Protein AF-A0A7C5Y5N0-F1 (afdb_monomer_lite)

Structure (mmCIF, N/CA/C/O backbone):
data_AF-A0A7C5Y5N0-F1
#
_entry.id   AF-A0A7C5Y5N0-F1
#
loop_
_atom_site.group_PDB
_atom_site.id
_atom_site.type_symbol
_atom_site.label_atom_id
_atom_site.label_alt_id
_atom_site.label_comp_id
_atom_site.label_asym_id
_atom_site.label_entity_id
_atom_site.label_seq_id
_atom_site.pdbx_PDB_ins_code
_atom_site.Cartn_x
_atom_site.Cartn_y
_atom_site.Cartn_z
_atom_site.occupancy
_atom_site.B_iso_or_equiv
_atom_site.auth_seq_id
_atom_site.auth_comp_id
_atom_site.auth_asym_id
_atom_site.auth_atom_id
_atom_site.pdbx_PDB_model_num
ATOM 1 N N . MET A 1 1 ? 7.260 -0.376 -23.581 1.00 55.31 1 MET A N 1
ATOM 2 C CA . MET A 1 1 ? 8.357 -1.065 -22.866 1.00 55.31 1 MET A CA 1
ATOM 3 C C . MET A 1 1 ? 9.125 -2.067 -23.745 1.00 55.31 1 MET A C 1
ATOM 5 O O . MET A 1 1 ? 10.005 -2.730 -23.228 1.00 55.31 1 MET A O 1
ATOM 9 N N . PHE A 1 2 ? 8.894 -2.122 -25.069 1.00 77.25 2 PHE A N 1
ATOM 10 C CA . PHE A 1 2 ? 9.524 -3.115 -25.964 1.00 77.25 2 PHE A CA 1
ATOM 11 C C . PHE A 1 2 ? 10.530 -2.536 -26.971 1.00 77.25 2 PHE A C 1
ATOM 13 O O . PHE A 1 2 ? 11.171 -3.278 -27.696 1.00 77.25 2 PHE A O 1
ATOM 20 N N . LYS A 1 3 ? 10.712 -1.211 -27.016 1.00 85.88 3 LYS A N 1
ATOM 21 C CA . L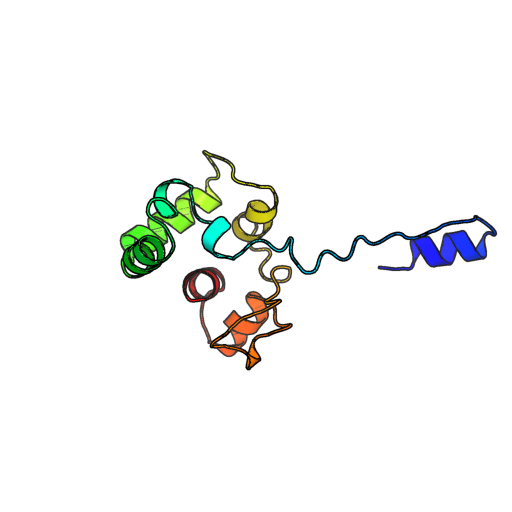YS A 1 3 ? 11.440 -0.553 -28.113 1.00 85.88 3 LYS A CA 1
ATOM 22 C C . LYS A 1 3 ? 12.902 -1.010 -28.243 1.00 85.88 3 LYS A C 1
ATOM 24 O O . LYS A 1 3 ? 13.338 -1.318 -29.340 1.00 85.88 3 LYS A O 1
ATOM 29 N N . ILE A 1 4 ? 13.622 -1.124 -27.125 1.00 88.38 4 ILE A N 1
ATOM 30 C CA . ILE A 1 4 ? 15.024 -1.580 -27.118 1.00 88.38 4 ILE A CA 1
ATOM 31 C C . ILE A 1 4 ? 15.137 -3.050 -27.550 1.00 88.38 4 ILE A C 1
ATOM 33 O O . ILE A 1 4 ? 16.060 -3.407 -28.277 1.00 88.38 4 ILE A O 1
ATOM 37 N N . TYR A 1 5 ? 14.188 -3.890 -27.129 1.00 90.25 5 TYR A N 1
ATOM 38 C CA . TYR A 1 5 ? 14.132 -5.301 -27.510 1.00 90.25 5 TYR A CA 1
ATOM 39 C C . TYR A 1 5 ? 13.910 -5.464 -29.021 1.00 90.25 5 TYR A C 1
ATOM 41 O O . TYR A 1 5 ? 14.691 -6.139 -29.691 1.00 90.25 5 TYR A O 1
ATOM 49 N N . GLU A 1 6 ? 12.895 -4.783 -29.561 1.00 91.00 6 GLU A N 1
ATOM 50 C CA . GLU A 1 6 ? 12.563 -4.810 -30.991 1.00 91.00 6 GLU A CA 1
ATOM 51 C C . GLU A 1 6 ? 13.727 -4.290 -31.846 1.00 91.00 6 GLU A C 1
ATOM 53 O O . GLU A 1 6 ? 14.124 -4.916 -32.827 1.00 91.00 6 GLU A O 1
ATOM 58 N N . GLU A 1 7 ? 14.344 -3.175 -31.443 1.00 95.12 7 GLU A N 1
ATOM 59 C CA . GLU A 1 7 ? 15.491 -2.600 -32.152 1.00 95.12 7 GLU A CA 1
ATOM 60 C C . GLU A 1 7 ? 16.711 -3.532 -32.169 1.00 95.12 7 GLU A C 1
ATOM 62 O O . GLU A 1 7 ? 17.439 -3.567 -33.162 1.00 95.12 7 GLU A O 1
ATOM 67 N N . ALA A 1 8 ? 16.955 -4.289 -31.097 1.00 93.19 8 ALA A N 1
ATOM 68 C CA . ALA A 1 8 ? 18.056 -5.248 -31.043 1.00 93.19 8 ALA A CA 1
ATOM 69 C C . ALA A 1 8 ? 17.803 -6.457 -31.957 1.00 93.19 8 ALA A C 1
ATOM 71 O O . ALA A 1 8 ? 18.691 -6.842 -32.721 1.00 93.19 8 ALA A O 1
ATOM 72 N N . ARG A 1 9 ? 16.573 -6.991 -31.959 1.00 92.12 9 ARG A N 1
ATOM 73 C CA . ARG A 1 9 ? 16.159 -8.065 -32.875 1.00 92.12 9 ARG A CA 1
ATOM 74 C C . ARG A 1 9 ? 16.273 -7.634 -34.340 1.00 92.12 9 ARG A C 1
ATOM 76 O O . ARG A 1 9 ? 16.805 -8.390 -35.149 1.00 92.12 9 ARG A O 1
ATOM 83 N N . LEU A 1 10 ? 15.872 -6.403 -34.675 1.00 95.56 10 LEU A N 1
ATOM 84 C CA . LEU A 1 10 ? 16.022 -5.836 -36.025 1.00 95.56 10 LEU A CA 1
ATOM 85 C C . LEU A 1 10 ? 17.486 -5.704 -36.471 1.00 95.56 10 LEU A C 1
ATOM 87 O O . LEU A 1 10 ? 17.775 -5.786 -37.662 1.00 95.56 10 LEU A O 1
ATOM 91 N N . LYS A 1 11 ? 18.419 -5.530 -35.531 1.00 96.44 11 LYS A N 1
ATOM 92 C CA . LYS A 1 11 ? 19.866 -5.497 -35.801 1.00 96.44 11 LYS A CA 1
ATOM 93 C C . LYS A 1 11 ? 20.492 -6.893 -35.923 1.00 96.44 11 LYS A C 1
ATOM 95 O O . LYS A 1 11 ? 21.711 -6.995 -36.012 1.00 96.44 11 LYS A O 1
ATOM 100 N N . GLY A 1 12 ? 19.687 -7.958 -35.908 1.00 95.75 12 GLY A N 1
ATOM 101 C CA . GLY A 1 12 ? 20.165 -9.340 -35.955 1.00 95.75 12 GLY A CA 1
ATOM 102 C C . GLY A 1 12 ? 20.801 -9.817 -34.648 1.00 95.75 12 GLY A C 1
ATOM 103 O O . GLY A 1 12 ? 21.471 -10.845 -34.642 1.00 95.75 12 GLY A O 1
ATOM 104 N N . ILE A 1 13 ? 20.608 -9.086 -33.545 1.00 96.12 13 ILE A N 1
ATOM 105 C CA . ILE A 1 13 ? 21.109 -9.479 -32.228 1.00 96.12 13 ILE A CA 1
ATOM 106 C C . ILE A 1 13 ? 20.098 -10.437 -31.600 1.00 96.12 13 ILE A C 1
ATOM 108 O O . ILE A 1 13 ? 18.907 -10.129 -31.487 1.00 96.12 13 ILE A O 1
ATOM 112 N N . GLU A 1 14 ? 20.573 -11.603 -31.171 1.00 91.31 14 GLU A N 1
ATOM 113 C CA . GLU A 1 14 ? 19.752 -12.552 -30.433 1.00 91.31 14 GLU A CA 1
ATOM 114 C C . GLU A 1 14 ? 19.496 -12.028 -29.015 1.00 91.31 14 GLU A C 1
ATOM 116 O O . GLU A 1 14 ? 20.396 -11.954 -28.182 1.00 91.31 14 GLU A O 1
ATOM 121 N N . VAL A 1 15 ? 18.249 -11.630 -28.755 1.00 90.62 15 VAL A N 1
ATOM 122 C CA . VAL A 1 15 ? 17.801 -11.148 -27.444 1.00 90.62 15 VAL A CA 1
ATOM 123 C C . VAL A 1 15 ? 16.590 -11.953 -27.004 1.00 90.62 15 VAL A C 1
ATOM 125 O O . VAL A 1 15 ? 15.547 -11.935 -27.662 1.00 90.62 15 VAL A O 1
ATOM 128 N N . THR A 1 16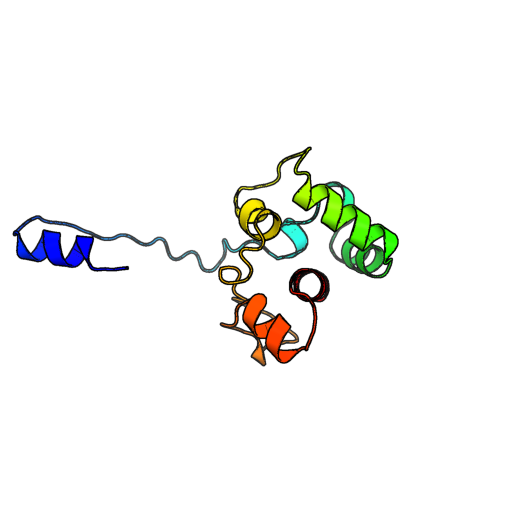 ? 16.701 -12.658 -25.887 1.00 86.88 16 THR A N 1
ATOM 129 C CA . THR A 1 16 ? 15.572 -13.316 -25.224 1.00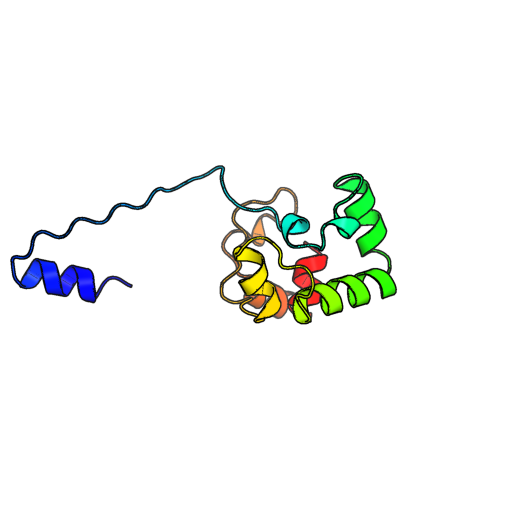 86.88 16 THR A CA 1
ATOM 130 C C . THR A 1 16 ? 15.019 -12.413 -24.122 1.00 86.88 16 THR A C 1
ATOM 132 O O . THR A 1 16 ? 15.703 -11.518 -23.626 1.00 86.88 16 THR A O 1
ATOM 135 N N . LEU A 1 17 ? 13.747 -12.602 -23.785 1.00 81.81 17 LEU A N 1
ATOM 136 C CA . LEU A 1 17 ? 13.119 -11.959 -22.641 1.00 81.81 17 LEU A CA 1
ATOM 137 C C . LEU A 1 17 ? 12.538 -13.076 -21.794 1.00 81.81 17 LEU A C 1
ATOM 139 O O . LEU A 1 17 ? 11.768 -13.888 -22.304 1.00 81.81 17 LEU A O 1
ATOM 143 N N . ASP A 1 18 ? 12.948 -13.116 -20.536 1.00 78.00 18 ASP A N 1
ATOM 144 C CA . ASP A 1 18 ? 12.382 -14.012 -19.545 1.00 78.00 18 ASP A CA 1
ATOM 145 C C . ASP A 1 18 ? 11.629 -13.166 -18.523 1.00 78.00 18 ASP A C 1
ATOM 147 O O . ASP A 1 18 ? 12.112 -12.116 -18.086 1.00 78.00 18 ASP A O 1
ATOM 151 N N . ASN A 1 19 ? 10.410 -13.580 -18.213 1.00 68.69 19 ASN A N 1
ATOM 152 C CA . ASN A 1 19 ? 9.600 -12.954 -17.188 1.00 68.69 19 ASN A CA 1
ATOM 153 C C . ASN A 1 19 ? 9.089 -14.063 -16.284 1.00 68.69 19 ASN A C 1
ATOM 155 O O . ASN A 1 19 ? 8.139 -14.761 -16.641 1.00 68.69 19 ASN A O 1
ATOM 159 N N . ASP A 1 20 ? 9.693 -14.179 -15.106 1.00 64.81 20 ASP A N 1
ATOM 160 C CA . ASP A 1 20 ? 9.180 -15.022 -14.037 1.00 64.81 20 ASP A CA 1
ATOM 161 C C . ASP A 1 20 ? 7.837 -14.455 -13.556 1.00 64.81 20 ASP A C 1
ATOM 163 O O . ASP A 1 20 ? 7.743 -13.591 -12.678 1.00 64.81 20 ASP A O 1
ATOM 167 N N . THR A 1 21 ? 6.748 -14.921 -14.166 1.00 59.03 21 THR A N 1
ATOM 168 C CA . THR A 1 21 ? 5.401 -14.598 -13.707 1.00 59.03 21 THR A CA 1
ATOM 169 C C . THR A 1 21 ? 5.101 -15.403 -12.451 1.00 59.03 21 THR A C 1
ATOM 171 O O . THR A 1 21 ? 4.599 -16.524 -12.519 1.00 59.03 21 THR A O 1
ATOM 174 N N . HIS A 1 22 ? 5.385 -14.831 -11.283 1.00 63.94 22 HIS A N 1
ATOM 175 C CA . HIS A 1 22 ? 4.954 -15.406 -10.015 1.00 63.94 22 HIS A CA 1
ATOM 176 C C . HIS A 1 22 ? 3.505 -15.009 -9.714 1.00 63.94 22 HIS A C 1
ATOM 178 O O . HIS A 1 22 ? 3.206 -13.849 -9.429 1.00 63.94 22 HIS A O 1
ATOM 184 N N . THR A 1 23 ? 2.590 -15.977 -9.724 1.00 65.06 23 THR A N 1
ATOM 185 C CA . THR A 1 23 ? 1.197 -15.755 -9.297 1.00 65.06 23 THR A CA 1
ATOM 186 C C . THR A 1 23 ? 1.074 -15.582 -7.782 1.00 65.06 23 THR A C 1
ATOM 188 O O . THR A 1 23 ? 0.168 -14.893 -7.309 1.00 65.06 23 THR A O 1
ATOM 191 N N . ASP A 1 24 ? 2.025 -16.144 -7.029 1.00 65.88 24 ASP A N 1
ATOM 192 C CA . ASP A 1 24 ? 1.900 -16.347 -5.581 1.00 65.88 24 ASP A CA 1
ATOM 193 C C . ASP A 1 24 ? 2.846 -15.457 -4.757 1.00 65.88 24 ASP A C 1
ATOM 195 O O . ASP A 1 24 ? 2.755 -15.425 -3.532 1.00 65.88 24 ASP A O 1
ATOM 199 N N . PHE A 1 25 ? 3.740 -14.704 -5.410 1.00 68.38 25 PHE A N 1
ATOM 200 C CA . PHE A 1 25 ? 4.786 -13.917 -4.739 1.00 68.38 25 PHE A CA 1
ATOM 201 C C . PHE A 1 25 ? 4.457 -12.420 -4.616 1.00 68.38 25 PHE A C 1
ATOM 203 O O . PHE A 1 25 ? 5.333 -11.575 -4.436 1.00 68.38 25 PHE A O 1
ATOM 210 N N . ASN A 1 26 ? 3.176 -12.067 -4.719 1.00 78.31 26 ASN A N 1
ATOM 211 C CA . ASN A 1 26 ? 2.739 -10.684 -4.580 1.00 78.31 26 ASN A CA 1
ATOM 212 C C . ASN A 1 26 ? 2.693 -10.275 -3.104 1.00 78.31 26 ASN A C 1
ATOM 214 O O . ASN A 1 26 ? 2.080 -10.953 -2.278 1.00 78.31 26 ASN A O 1
ATOM 218 N N . ALA A 1 27 ? 3.280 -9.121 -2.780 1.00 87.69 27 ALA A N 1
ATOM 219 C CA . ALA A 1 27 ? 3.141 -8.539 -1.453 1.00 87.69 27 ALA A CA 1
ATOM 220 C C . ALA A 1 27 ? 1.679 -8.137 -1.198 1.00 87.69 27 ALA A C 1
ATOM 222 O O . ALA A 1 27 ? 1.027 -7.486 -2.017 1.00 87.69 27 ALA A O 1
ATOM 223 N N . HIS A 1 28 ? 1.160 -8.484 -0.028 1.00 91.69 28 HIS A N 1
ATOM 224 C CA . 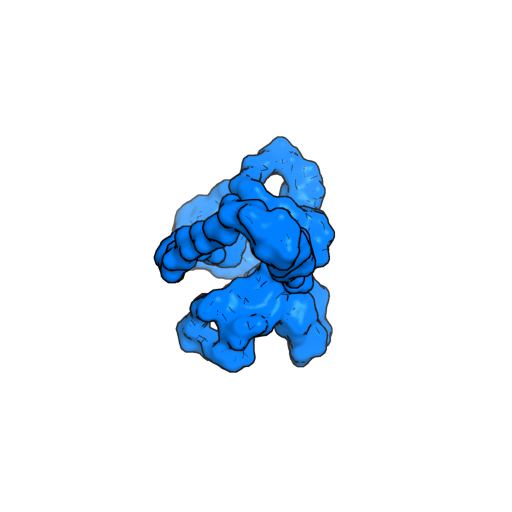HIS A 1 28 ? -0.095 -7.936 0.459 1.00 91.69 28 HIS A CA 1
ATOM 225 C C . HIS A 1 28 ? 0.102 -6.493 0.942 1.00 91.69 28 HIS A C 1
ATOM 227 O O . HIS A 1 28 ? 1.110 -6.183 1.573 1.00 91.69 28 HIS A O 1
ATOM 233 N N . LEU A 1 29 ? -0.905 -5.630 0.756 1.00 93.81 29 LEU A N 1
ATOM 234 C CA . LEU A 1 29 ? -0.832 -4.205 1.128 1.00 93.81 29 LEU A CA 1
ATOM 235 C C . LEU A 1 29 ? -0.410 -3.982 2.592 1.00 93.81 29 LEU A C 1
ATOM 237 O O . LEU A 1 29 ? 0.421 -3.125 2.881 1.00 93.81 29 LEU A O 1
ATOM 241 N N . HIS A 1 30 ? -0.899 -4.811 3.520 1.00 94.06 30 HIS A N 1
ATOM 242 C CA . HIS A 1 30 ? -0.547 -4.706 4.941 1.00 94.06 30 HIS A CA 1
ATOM 243 C C . HIS A 1 30 ? 0.942 -4.955 5.245 1.00 94.06 30 HIS A C 1
ATOM 245 O O . HIS A 1 30 ? 1.418 -4.539 6.298 1.00 94.06 30 HIS A O 1
ATOM 251 N N . GLN A 1 31 ? 1.689 -5.604 4.345 1.00 93.69 31 GLN A N 1
ATOM 252 C CA . GLN A 1 31 ? 3.130 -5.835 4.504 1.00 93.69 31 GLN A CA 1
ATOM 253 C C . GLN A 1 31 ? 3.969 -4.579 4.216 1.00 93.69 31 GLN A C 1
ATOM 255 O O . GLN A 1 31 ? 5.187 -4.614 4.382 1.00 93.69 31 GLN A O 1
ATOM 260 N N . VAL A 1 32 ? 3.338 -3.484 3.774 1.00 94.12 32 VAL A N 1
ATOM 261 C CA . VAL A 1 32 ? 3.967 -2.161 3.627 1.00 94.12 32 VAL A CA 1
ATOM 262 C C . VAL A 1 32 ? 3.998 -1.391 4.948 1.00 94.12 32 VAL A C 1
ATOM 264 O O . VAL A 1 32 ? 4.806 -0.483 5.120 1.00 94.12 32 VAL A O 1
ATOM 267 N N . LEU A 1 33 ? 3.124 -1.744 5.893 1.00 95.69 33 LEU A N 1
ATOM 268 C CA . LEU A 1 33 ? 3.031 -1.050 7.173 1.00 95.69 33 LEU A CA 1
ATOM 269 C C . LEU A 1 33 ? 4.327 -1.234 7.986 1.00 95.69 33 LEU A C 1
ATOM 271 O O . LEU A 1 33 ? 4.978 -2.272 7.854 1.00 95.69 33 LEU A O 1
ATOM 275 N N . PRO A 1 34 ? 4.689 -0.300 8.882 1.00 95.50 34 PRO A N 1
ATOM 276 C CA . PRO A 1 34 ? 5.798 -0.500 9.811 1.00 95.50 34 PRO A CA 1
ATOM 277 C C . PRO A 1 34 ? 5.678 -1.824 10.579 1.00 95.50 34 PRO A C 1
ATOM 279 O O . PRO A 1 34 ? 4.574 -2.255 10.921 1.00 95.50 34 PRO A O 1
ATOM 282 N N . GLN A 1 35 ? 6.806 -2.465 10.899 1.00 92.56 35 GLN A N 1
ATOM 283 C CA . GLN A 1 35 ? 6.816 -3.800 11.520 1.00 92.56 35 GLN A CA 1
ATOM 284 C C . GLN A 1 35 ? 5.970 -3.869 12.805 1.00 92.56 35 GLN A C 1
ATOM 286 O O . GLN A 1 35 ? 5.216 -4.822 13.010 1.00 92.56 35 GLN A O 1
ATOM 291 N N . TRP A 1 36 ? 6.011 -2.826 13.642 1.00 95.12 36 TRP A N 1
ATOM 292 C CA . TRP A 1 36 ? 5.202 -2.751 14.865 1.00 95.12 36 TRP A CA 1
ATOM 293 C C . TRP A 1 36 ? 3.694 -2.718 14.579 1.00 95.12 36 TRP A C 1
ATOM 295 O O . TRP A 1 36 ? 2.902 -3.260 15.354 1.00 95.12 36 TRP A O 1
ATOM 305 N N . ALA A 1 37 ? 3.284 -2.110 13.464 1.00 96.00 37 ALA A N 1
ATOM 306 C CA . ALA A 1 37 ? 1.888 -2.038 13.063 1.00 96.00 37 ALA A CA 1
ATOM 307 C C . ALA A 1 37 ? 1.386 -3.401 12.566 1.00 96.00 37 ALA A C 1
ATOM 309 O O . ALA A 1 37 ? 0.204 -3.698 12.733 1.00 96.00 37 ALA A O 1
ATOM 310 N N . GLN A 1 38 ? 2.279 -4.251 12.042 1.00 95.25 38 GLN A N 1
ATOM 311 C CA . GLN A 1 38 ? 1.976 -5.624 11.620 1.00 95.25 38 GLN A CA 1
ATOM 312 C C . GLN A 1 38 ? 1.868 -6.617 12.796 1.00 95.25 38 GLN A C 1
ATOM 314 O O . GLN A 1 38 ? 1.243 -7.674 12.668 1.00 95.25 38 GLN A O 1
ATOM 319 N N . ALA A 1 39 ? 2.447 -6.290 13.957 1.00 95.31 39 ALA A N 1
ATOM 320 C CA . ALA A 1 39 ? 2.533 -7.197 15.102 1.00 95.31 39 ALA A CA 1
ATOM 321 C C . ALA A 1 39 ? 1.151 -7.661 15.603 1.00 95.31 39 ALA A C 1
ATOM 323 O O . ALA A 1 39 ? 0.250 -6.850 15.827 1.00 95.31 39 ALA A O 1
ATOM 324 N N . GLY A 1 40 ? 0.980 -8.964 15.834 1.00 94.12 40 GLY A N 1
ATOM 325 C CA . GLY A 1 40 ? -0.302 -9.547 16.256 1.00 94.12 40 GLY A CA 1
ATOM 326 C C . GLY A 1 40 ? -1.276 -9.856 15.109 1.00 94.12 40 GLY A C 1
ATOM 327 O O . GLY A 1 40 ? -2.423 -10.217 15.361 1.00 94.12 40 GLY A O 1
ATOM 328 N N . GLY A 1 41 ? -0.827 -9.748 13.854 1.00 95.00 41 GLY A N 1
ATOM 329 C CA . GLY A 1 41 ? -1.545 -10.247 12.682 1.00 95.00 41 GLY A CA 1
ATOM 330 C C . GLY A 1 41 ? -2.692 -9.355 12.194 1.00 95.00 41 GLY A C 1
ATOM 331 O O . GLY A 1 41 ? -2.920 -8.247 12.680 1.00 95.00 41 GLY A O 1
ATOM 332 N N . LYS A 1 42 ? -3.433 -9.856 11.195 1.00 93.88 42 LYS A N 1
ATOM 333 C CA . LYS A 1 42 ? -4.405 -9.073 10.405 1.00 93.88 42 LYS A CA 1
ATOM 334 C C . LYS A 1 42 ? -5.511 -8.422 11.244 1.00 93.88 42 LYS A C 1
ATOM 336 O O . LYS A 1 42 ? -5.883 -7.291 10.962 1.00 93.88 42 LYS A O 1
ATOM 341 N N . GLY A 1 43 ? -6.005 -9.097 12.285 1.00 96.12 43 GLY A N 1
ATOM 342 C CA . GLY A 1 43 ? -7.030 -8.535 13.177 1.00 96.12 43 GLY A CA 1
ATOM 343 C C . GLY A 1 43 ? -6.539 -7.283 13.908 1.00 96.12 43 GLY A C 1
ATOM 344 O O . GLY A 1 43 ? -7.181 -6.238 13.843 1.00 96.12 43 GLY A O 1
ATOM 345 N N . ARG A 1 44 ? -5.341 -7.353 14.503 1.00 97.62 44 ARG A N 1
ATOM 346 C CA . ARG A 1 44 ? -4.714 -6.215 15.193 1.00 97.62 44 ARG A CA 1
ATOM 347 C C . ARG A 1 44 ? -4.362 -5.080 14.239 1.00 97.62 44 ARG A C 1
ATOM 349 O O . ARG A 1 44 ? -4.477 -3.922 14.620 1.00 97.62 44 ARG A O 1
ATOM 356 N N . ILE A 1 45 ? -3.974 -5.393 13.001 1.00 97.69 45 ILE A N 1
ATOM 357 C CA . ILE A 1 45 ? -3.767 -4.380 11.954 1.00 97.69 45 ILE A CA 1
ATOM 358 C C . ILE A 1 45 ? -5.066 -3.608 11.703 1.00 97.69 45 ILE A C 1
ATOM 360 O O . ILE A 1 45 ? -5.063 -2.384 11.760 1.00 97.69 45 ILE A O 1
ATOM 364 N N . VAL A 1 46 ? -6.184 -4.306 11.485 1.00 96.06 46 VAL A N 1
ATOM 365 C CA . VAL A 1 46 ? -7.485 -3.660 11.248 1.00 96.06 46 VAL A CA 1
ATOM 366 C C . VAL A 1 46 ? -7.912 -2.811 12.445 1.00 96.06 46 VAL A C 1
ATOM 368 O O . VAL A 1 46 ? -8.407 -1.707 12.254 1.00 96.06 46 VAL A O 1
ATOM 371 N N . GLU A 1 47 ? -7.713 -3.292 13.673 1.00 97.50 47 GLU A N 1
ATOM 372 C CA . GLU A 1 47 ? -7.993 -2.511 14.885 1.00 97.50 47 GLU A CA 1
ATOM 373 C C . GLU A 1 47 ? -7.154 -1.232 14.953 1.00 97.50 47 GLU A C 1
ATOM 375 O O . GLU A 1 47 ? -7.705 -0.160 15.180 1.00 97.50 47 GLU A O 1
ATOM 380 N N . ARG A 1 48 ? -5.846 -1.324 14.688 1.00 97.69 48 ARG A N 1
ATOM 381 C CA . ARG A 1 48 ? -4.938 -0.169 14.636 1.00 97.69 48 ARG A CA 1
ATOM 382 C C . ARG A 1 48 ? -5.345 0.843 13.568 1.00 97.69 48 ARG A C 1
ATOM 384 O O . ARG A 1 48 ? -5.328 2.036 13.827 1.00 97.69 48 ARG A O 1
ATOM 391 N N . LEU A 1 49 ? -5.732 0.380 12.381 1.00 97.50 49 LEU A N 1
ATOM 392 C CA . LEU A 1 49 ? -6.093 1.252 11.258 1.00 97.50 49 LEU A CA 1
ATOM 393 C C . LEU A 1 49 ? -7.444 1.965 11.424 1.00 97.50 49 LEU A C 1
ATOM 395 O O . LEU A 1 49 ? -7.757 2.834 10.608 1.00 97.50 49 LEU A O 1
ATOM 399 N N . LYS A 1 50 ? -8.235 1.624 12.453 1.00 97.25 50 LYS A N 1
ATOM 400 C CA . LYS A 1 50 ? -9.431 2.389 12.848 1.00 97.25 50 LYS A CA 1
ATOM 401 C C . LYS A 1 50 ? -9.090 3.662 13.620 1.00 97.25 50 LYS A C 1
ATOM 403 O O . LYS A 1 50 ? -9.927 4.555 13.683 1.00 97.25 50 LYS A O 1
ATOM 408 N N . ASP A 1 51 ? -7.903 3.729 14.213 1.00 97.94 51 ASP A N 1
ATOM 409 C CA . ASP A 1 51 ? -7.453 4.876 14.991 1.00 97.94 51 ASP A CA 1
ATOM 410 C C . ASP A 1 51 ? -6.747 5.892 14.065 1.00 97.94 51 ASP A C 1
ATOM 412 O O . ASP A 1 51 ? -5.721 5.561 13.458 1.00 97.94 51 ASP A O 1
ATOM 416 N N . PRO A 1 52 ? -7.278 7.122 13.923 1.00 97.19 52 PRO A N 1
ATOM 417 C CA . PRO A 1 52 ? -6.703 8.133 13.042 1.00 97.19 52 PRO A CA 1
ATOM 418 C C . PRO A 1 52 ? -5.297 8.576 13.469 1.00 97.19 52 PRO A C 1
ATOM 420 O O . PRO A 1 52 ? -4.462 8.845 12.606 1.00 97.19 52 PRO A O 1
ATOM 423 N N . GLU A 1 53 ? -4.987 8.598 14.768 1.00 98.06 53 GLU A N 1
ATOM 424 C CA . GLU A 1 53 ? -3.650 8.967 15.247 1.00 98.06 53 GLU A CA 1
ATOM 425 C C . GLU A 1 53 ? -2.622 7.903 14.857 1.00 98.06 53 GLU A C 1
ATOM 427 O O . GLU A 1 53 ? -1.494 8.209 14.452 1.00 98.06 53 GLU A O 1
ATOM 432 N N . ILE A 1 54 ? -3.029 6.632 14.910 1.00 98.00 54 ILE A N 1
ATOM 433 C CA . ILE A 1 54 ? -2.202 5.516 14.455 1.00 98.00 54 ILE A CA 1
ATOM 434 C C . ILE A 1 54 ? -1.983 5.574 12.940 1.00 98.00 54 ILE A C 1
ATOM 436 O O . ILE A 1 54 ? -0.859 5.331 12.492 1.00 98.00 54 ILE A O 1
ATOM 440 N N . ARG A 1 55 ? -3.005 5.920 12.146 1.00 97.81 55 ARG A N 1
ATOM 441 C CA . ARG A 1 55 ? -2.860 6.092 10.687 1.00 97.81 55 ARG A CA 1
ATOM 442 C C . ARG A 1 55 ? -1.836 7.172 10.352 1.00 97.81 55 ARG A C 1
ATOM 444 O O . ARG A 1 55 ? -0.929 6.917 9.560 1.00 97.81 55 ARG A O 1
ATOM 451 N N . GLU A 1 56 ? -1.917 8.329 11.003 1.00 97.88 56 GLU A N 1
ATOM 452 C CA . GLU A 1 56 ? -0.959 9.420 10.795 1.00 97.88 56 GLU A CA 1
ATOM 453 C C . GLU A 1 56 ? 0.457 9.035 11.237 1.00 97.88 56 GLU A C 1
ATOM 455 O O . GLU A 1 56 ? 1.431 9.317 10.535 1.00 97.88 56 GLU A O 1
ATOM 460 N N . LYS A 1 57 ? 0.596 8.306 12.352 1.00 97.88 57 LYS A N 1
ATOM 461 C CA . LYS A 1 57 ? 1.892 7.762 12.776 1.00 97.88 57 LYS A CA 1
ATOM 462 C C . LYS A 1 57 ? 2.482 6.814 11.727 1.00 97.88 57 LYS A C 1
ATOM 464 O O . LYS A 1 57 ? 3.655 6.952 11.387 1.00 97.88 57 LYS A O 1
ATOM 469 N N . ILE A 1 58 ? 1.684 5.882 11.205 1.00 97.19 58 ILE A N 1
ATOM 470 C CA . ILE A 1 58 ? 2.091 4.941 10.150 1.00 97.19 58 ILE A CA 1
ATOM 471 C C . ILE A 1 58 ? 2.541 5.698 8.899 1.00 97.19 58 ILE A C 1
ATOM 473 O O . ILE A 1 58 ? 3.618 5.429 8.369 1.00 97.19 58 ILE A O 1
ATOM 477 N N . LYS A 1 59 ? 1.734 6.661 8.444 1.00 96.50 59 LYS A N 1
ATOM 478 C CA . LYS A 1 59 ? 2.025 7.487 7.272 1.00 96.50 59 LYS A CA 1
ATOM 479 C C . LYS A 1 59 ? 3.341 8.236 7.428 1.00 96.50 59 LYS A C 1
ATOM 481 O O . LYS A 1 59 ? 4.195 8.156 6.548 1.00 96.50 59 LYS A O 1
ATOM 486 N N . ARG A 1 60 ? 3.534 8.900 8.569 1.00 96.88 60 ARG A N 1
ATOM 487 C CA . ARG A 1 60 ? 4.778 9.605 8.887 1.00 96.88 60 ARG A CA 1
ATOM 488 C C . ARG A 1 60 ? 5.979 8.665 8.874 1.00 96.88 60 ARG A C 1
ATOM 490 O O . ARG A 1 60 ? 6.973 8.989 8.240 1.00 96.88 60 ARG A O 1
ATOM 497 N N . GLU A 1 61 ? 5.895 7.504 9.519 1.00 96.50 61 GLU A N 1
ATOM 498 C CA . GLU A 1 61 ? 7.018 6.558 9.563 1.00 96.50 61 GLU A CA 1
ATOM 499 C C . GLU A 1 61 ? 7.394 6.004 8.184 1.00 96.50 61 GLU A C 1
ATOM 501 O O . GLU A 1 61 ? 8.581 5.849 7.909 1.00 96.50 61 GLU A O 1
ATOM 506 N N . ILE A 1 62 ? 6.419 5.758 7.303 1.00 95.50 62 ILE A N 1
ATOM 507 C CA . ILE A 1 62 ? 6.695 5.323 5.925 1.00 95.50 62 ILE A CA 1
ATOM 508 C C . ILE A 1 62 ? 7.374 6.438 5.115 1.00 95.50 62 ILE A C 1
ATOM 510 O O . ILE A 1 62 ? 8.279 6.165 4.330 1.00 95.50 62 ILE A O 1
ATOM 514 N N . ILE A 1 63 ? 6.953 7.693 5.295 1.00 94.56 63 ILE A N 1
ATOM 515 C CA . ILE A 1 63 ? 7.538 8.841 4.586 1.00 94.56 63 ILE A CA 1
ATOM 516 C C . ILE A 1 63 ? 8.958 9.128 5.092 1.00 94.56 63 ILE A C 1
ATOM 518 O O . ILE A 1 63 ? 9.868 9.341 4.289 1.00 94.56 63 ILE A O 1
ATOM 522 N N . GLU A 1 64 ? 9.149 9.123 6.413 1.00 94.81 64 GLU A N 1
ATOM 523 C CA . GLU A 1 64 ? 10.450 9.346 7.051 1.00 94.81 64 GLU A CA 1
ATOM 524 C C . GLU A 1 64 ? 11.429 8.198 6.784 1.00 94.81 64 GLU A C 1
ATOM 526 O O . GLU A 1 64 ? 12.628 8.443 6.673 1.00 94.81 64 GLU A O 1
ATOM 531 N N . ASP A 1 65 ? 10.927 6.962 6.679 1.00 91.75 65 ASP A N 1
ATOM 532 C CA . ASP A 1 65 ? 11.685 5.763 6.299 1.00 91.75 65 ASP A CA 1
ATOM 533 C C . ASP A 1 65 ? 12.930 5.517 7.176 1.00 91.75 65 ASP A C 1
ATOM 535 O O . ASP A 1 65 ? 13.974 5.061 6.718 1.00 91.75 65 ASP A O 1
ATOM 539 N N . LYS A 1 66 ? 12.825 5.842 8.474 1.00 92.44 66 LYS A N 1
ATOM 540 C CA . LYS A 1 66 ? 13.911 5.679 9.464 1.00 92.44 66 LYS A CA 1
ATOM 541 C C . LYS A 1 66 ? 14.290 4.217 9.705 1.00 92.44 66 LYS A C 1
ATOM 543 O O . LYS A 1 66 ? 15.427 3.928 10.061 1.00 92.44 66 LYS A O 1
ATOM 548 N N . HIS A 1 67 ? 13.333 3.310 9.520 1.00 89.19 67 HIS A N 1
ATOM 549 C CA . HIS A 1 67 ? 13.527 1.864 9.592 1.00 89.19 67 HIS A CA 1
ATOM 550 C C . HIS A 1 67 ? 13.032 1.255 8.277 1.00 89.19 67 HIS A C 1
ATOM 552 O O . HIS A 1 67 ? 11.864 0.859 8.204 1.00 89.19 67 HIS A O 1
ATOM 558 N N . PRO A 1 68 ? 13.881 1.230 7.232 1.00 83.81 68 PRO A N 1
ATOM 559 C CA . PRO A 1 68 ? 13.445 0.855 5.899 1.00 83.81 68 PRO A CA 1
ATOM 560 C C . PRO A 1 68 ? 12.839 -0.541 5.846 1.00 83.81 68 PRO A C 1
ATOM 562 O O . PRO A 1 68 ? 13.372 -1.504 6.404 1.00 83.81 68 PRO A O 1
ATOM 565 N N . GLY A 1 69 ? 11.701 -0.636 5.166 1.00 84.94 69 GLY A N 1
ATOM 566 C CA . GLY A 1 69 ? 11.063 -1.905 4.851 1.00 84.94 69 GLY A CA 1
ATOM 567 C C . GLY A 1 69 ? 11.613 -2.536 3.567 1.00 84.94 69 GLY A C 1
ATOM 568 O O . GLY A 1 69 ? 12.603 -2.074 2.995 1.00 84.94 69 GLY A O 1
ATOM 569 N N . PRO A 1 70 ? 10.955 -3.594 3.070 1.00 88.12 70 PRO A N 1
ATOM 570 C CA . PRO A 1 70 ? 11.277 -4.183 1.774 1.00 88.12 70 PRO A CA 1
ATOM 571 C C . PRO A 1 70 ? 11.129 -3.170 0.630 1.00 88.12 70 PRO A C 1
ATOM 573 O O . PRO A 1 70 ? 10.325 -2.244 0.713 1.00 88.12 70 PRO A O 1
ATOM 576 N N . GLY A 1 71 ? 11.846 -3.372 -0.480 1.00 89.25 71 GLY A N 1
ATOM 577 C CA . GLY A 1 71 ? 11.951 -2.379 -1.562 1.00 89.25 71 GLY A CA 1
ATOM 578 C C . GLY A 1 71 ? 10.619 -1.868 -2.132 1.00 89.25 71 GLY A C 1
ATOM 579 O O . GLY A 1 71 ? 10.525 -0.706 -2.525 1.00 89.25 71 GLY A O 1
ATOM 580 N N . TYR A 1 72 ? 9.557 -2.683 -2.115 1.00 89.44 72 TYR A N 1
ATOM 581 C CA . TYR A 1 72 ? 8.226 -2.269 -2.572 1.00 89.44 72 TYR A CA 1
ATOM 582 C C . TYR A 1 72 ? 7.603 -1.141 -1.722 1.00 89.44 72 TYR A C 1
ATOM 584 O O . TYR A 1 72 ? 6.758 -0.403 -2.227 1.00 89.44 72 TYR A O 1
ATOM 592 N N . VAL A 1 73 ? 8.038 -0.951 -0.467 1.00 93.56 73 VAL A N 1
ATOM 593 C CA . VAL A 1 73 ? 7.607 0.161 0.407 1.00 93.56 73 VAL A CA 1
ATOM 594 C C . VAL A 1 73 ? 7.976 1.515 -0.204 1.00 93.56 73 VAL A C 1
ATOM 596 O O . VAL A 1 73 ? 7.235 2.488 -0.051 1.00 93.56 73 VAL A O 1
ATOM 599 N N . GLY A 1 74 ? 9.057 1.561 -0.990 1.00 94.88 74 GLY A N 1
ATOM 600 C CA . GLY A 1 74 ? 9.483 2.756 -1.713 1.00 94.88 74 GLY A CA 1
ATOM 601 C C . GLY A 1 74 ? 8.403 3.322 -2.640 1.00 94.88 74 GLY A C 1
ATOM 602 O O . GLY A 1 74 ? 8.315 4.538 -2.797 1.00 94.88 74 GLY A O 1
ATOM 603 N N . LEU A 1 75 ? 7.523 2.485 -3.205 1.00 95.56 75 LEU A N 1
ATOM 604 C CA . LEU A 1 75 ? 6.413 2.972 -4.033 1.00 95.56 75 LEU A CA 1
ATOM 605 C C . LEU A 1 75 ? 5.442 3.834 -3.225 1.00 95.56 75 LEU A C 1
ATOM 607 O O . LEU A 1 75 ? 5.003 4.873 -3.709 1.00 95.56 75 LEU A O 1
ATOM 611 N N . VAL A 1 76 ? 5.149 3.440 -1.985 1.00 95.75 76 VAL A N 1
ATOM 612 C CA . VAL A 1 76 ? 4.264 4.202 -1.098 1.00 95.75 76 VAL A CA 1
ATOM 613 C C . VAL A 1 76 ? 4.963 5.456 -0.579 1.00 95.75 76 VAL A C 1
ATOM 615 O O . VAL A 1 76 ? 4.393 6.542 -0.668 1.00 95.75 76 VAL A O 1
ATOM 618 N N . LYS A 1 77 ? 6.220 5.339 -0.132 1.00 95.25 77 LYS A N 1
ATOM 619 C CA . LYS A 1 77 ? 7.046 6.480 0.301 1.00 95.25 77 LYS A CA 1
ATOM 620 C C . LYS A 1 77 ? 7.107 7.587 -0.754 1.00 95.25 77 LYS A C 1
ATOM 622 O O . LYS A 1 77 ? 6.957 8.762 -0.438 1.00 95.25 77 LYS A O 1
ATOM 627 N N . HIS A 1 78 ? 7.325 7.211 -2.012 1.00 96.19 78 HIS A N 1
ATOM 628 C CA . HIS A 1 78 ? 7.474 8.148 -3.124 1.00 96.19 78 HIS A CA 1
ATOM 629 C C . HIS A 1 78 ? 6.148 8.512 -3.808 1.00 96.19 78 HIS A C 1
ATOM 631 O O . HIS A 1 78 ? 6.168 9.100 -4.888 1.00 96.19 78 HIS A O 1
ATOM 637 N N . GLY A 1 79 ? 5.001 8.145 -3.224 1.00 96.44 79 GLY A N 1
ATOM 638 C CA . GLY A 1 79 ? 3.683 8.474 -3.767 1.00 96.44 79 GLY A CA 1
ATOM 639 C C . GLY A 1 79 ? 3.423 7.902 -5.163 1.00 96.44 79 GLY A C 1
ATOM 640 O O . GLY A 1 79 ? 2.649 8.470 -5.930 1.00 96.44 79 GLY A O 1
ATOM 641 N N . ARG A 1 80 ? 4.067 6.785 -5.520 1.00 97.62 80 ARG A N 1
ATOM 642 C CA . ARG A 1 80 ? 3.925 6.097 -6.813 1.00 97.62 80 ARG A CA 1
ATOM 643 C C . ARG A 1 80 ? 2.670 5.233 -6.859 1.00 97.62 80 ARG A C 1
ATOM 645 O O . ARG A 1 80 ? 2.719 4.044 -7.174 1.00 97.62 80 ARG A O 1
ATOM 652 N N . TRP A 1 81 ? 1.535 5.838 -6.526 1.00 97.81 81 TRP A N 1
ATOM 653 C CA . TRP A 1 81 ? 0.218 5.199 -6.503 1.00 97.81 81 TRP A CA 1
ATOM 654 C C . TRP A 1 81 ? -0.214 4.701 -7.885 1.00 97.81 81 TRP A C 1
ATOM 656 O O . TRP A 1 81 ? -0.955 3.724 -7.971 1.00 97.81 81 TRP A O 1
ATOM 666 N N . ASP A 1 82 ? 0.321 5.319 -8.943 1.00 98.06 82 ASP A N 1
ATOM 667 C CA . ASP A 1 82 ? 0.218 4.927 -10.354 1.00 98.06 82 ASP A CA 1
ATOM 668 C C . ASP A 1 82 ? 0.850 3.557 -10.663 1.00 98.06 82 ASP A C 1
ATOM 670 O O . ASP A 1 82 ? 0.635 2.986 -11.731 1.00 98.06 82 ASP A O 1
ATOM 674 N N . ARG A 1 83 ? 1.649 3.015 -9.734 1.00 96.06 83 ARG A N 1
ATOM 675 C CA . ARG A 1 83 ? 2.385 1.753 -9.898 1.00 96.06 83 ARG A CA 1
ATOM 676 C C . ARG A 1 83 ? 1.930 0.637 -8.963 1.00 96.06 83 ARG A C 1
ATOM 678 O O . ARG A 1 83 ? 2.492 -0.453 -9.020 1.00 96.06 83 ARG A O 1
ATOM 685 N N . ILE A 1 84 ? 0.941 0.884 -8.107 1.00 96.06 84 ILE A N 1
ATOM 686 C CA . ILE A 1 84 ? 0.448 -0.102 -7.139 1.00 96.06 84 ILE A CA 1
ATOM 687 C C . ILE A 1 84 ? -0.899 -0.622 -7.629 1.00 96.06 84 ILE A C 1
ATOM 689 O O . ILE A 1 84 ? -1.898 0.087 -7.538 1.00 96.06 84 ILE A O 1
ATOM 693 N N . TYR A 1 85 ? -0.920 -1.851 -8.141 1.00 95.50 85 TYR A N 1
ATOM 694 C CA . TYR A 1 85 ? -2.102 -2.475 -8.739 1.00 95.50 85 TYR A CA 1
ATOM 695 C C . TYR A 1 85 ? -2.769 -3.465 -7.786 1.00 95.50 85 TYR A C 1
ATOM 697 O O . TYR A 1 85 ? -2.102 -4.231 -7.089 1.00 95.50 85 TYR A O 1
ATOM 705 N N . ILE A 1 86 ? -4.102 -3.512 -7.809 1.00 95.06 86 ILE A N 1
ATOM 706 C CA . ILE A 1 86 ? -4.854 -4.575 -7.138 1.00 95.06 86 ILE A CA 1
ATOM 707 C C . ILE A 1 86 ? -4.870 -5.816 -8.028 1.00 95.06 86 ILE A C 1
ATOM 709 O O . ILE A 1 86 ? -5.605 -5.884 -9.011 1.00 95.06 86 ILE A O 1
ATOM 713 N N . PHE A 1 87 ? -4.074 -6.816 -7.657 1.00 91.88 87 PHE A N 1
ATOM 714 C CA . PHE A 1 87 ? -4.015 -8.093 -8.370 1.00 91.88 87 PHE A CA 1
ATOM 715 C C . PHE A 1 87 ? -5.182 -9.024 -8.009 1.00 91.88 87 PHE A C 1
ATOM 717 O O . PHE A 1 87 ? -5.821 -9.607 -8.880 1.00 91.88 87 PHE A O 1
ATOM 724 N N . GLN A 1 88 ? -5.505 -9.139 -6.717 1.00 90.19 88 GLN A N 1
ATOM 725 C CA . GLN A 1 88 ? -6.562 -10.022 -6.227 1.00 90.19 88 GLN A CA 1
ATOM 726 C C . GLN A 1 88 ? -7.217 -9.445 -4.971 1.00 90.19 88 GLN A C 1
ATOM 728 O O . GLN A 1 88 ? -6.546 -8.917 -4.086 1.00 90.19 88 GLN A O 1
ATOM 733 N N . CYS A 1 89 ? -8.537 -9.594 -4.847 1.00 91.19 89 CYS A N 1
ATOM 734 C CA . CYS A 1 89 ? -9.248 -9.320 -3.602 1.00 91.19 89 CYS A CA 1
ATOM 735 C C . CYS A 1 89 ? -10.559 -10.124 -3.510 1.00 91.19 89 CYS A C 1
ATOM 737 O O . CYS A 1 89 ? -11.116 -10.566 -4.516 1.00 91.19 89 CYS A O 1
ATOM 739 N N . LYS A 1 90 ? -11.070 -10.320 -2.285 1.00 90.56 90 LYS A N 1
ATOM 740 C CA . LYS A 1 90 ? -12.323 -11.066 -2.045 1.00 90.56 90 LYS A CA 1
ATOM 741 C C . LYS A 1 90 ? -13.575 -10.186 -2.126 1.00 90.56 90 LYS A C 1
ATOM 743 O O . LYS A 1 90 ? -14.564 -10.598 -2.723 1.00 90.56 90 LYS A O 1
ATOM 748 N N . LYS A 1 91 ? -13.530 -8.994 -1.516 1.00 92.06 91 LYS A N 1
ATOM 749 C CA . LYS A 1 91 ? -14.685 -8.090 -1.357 1.00 92.06 91 LYS A CA 1
ATOM 750 C C . LYS A 1 91 ? -14.823 -7.090 -2.509 1.00 92.06 91 LYS A C 1
ATOM 752 O O . LYS A 1 91 ? -15.902 -6.941 -3.063 1.00 92.06 91 LYS A O 1
ATOM 757 N N . ASN A 1 92 ? -13.729 -6.437 -2.893 1.00 93.50 92 ASN A N 1
ATOM 758 C CA . ASN A 1 92 ? -13.731 -5.315 -3.837 1.00 93.50 92 ASN A CA 1
ATOM 759 C C . ASN A 1 92 ? -13.371 -5.752 -5.270 1.00 93.50 92 ASN A C 1
ATOM 761 O O . ASN A 1 92 ? -12.491 -5.156 -5.891 1.00 93.50 92 ASN A O 1
ATOM 765 N N . LYS A 1 93 ? -13.982 -6.832 -5.782 1.00 95.69 93 LYS A N 1
ATOM 766 C CA . LYS A 1 93 ? -13.552 -7.491 -7.038 1.00 95.69 93 LYS A CA 1
ATOM 767 C C . LYS A 1 93 ? -13.510 -6.549 -8.248 1.00 95.69 93 LYS A C 1
ATOM 769 O O . LYS A 1 93 ? -12.679 -6.723 -9.127 1.00 95.69 93 LYS A O 1
ATOM 774 N N . ASN A 1 94 ? -14.359 -5.524 -8.263 1.00 96.06 94 ASN A N 1
ATOM 775 C CA . ASN A 1 94 ? -14.401 -4.482 -9.292 1.00 96.06 94 ASN A CA 1
ATOM 776 C C . ASN A 1 94 ? -13.157 -3.570 -9.327 1.00 96.06 94 ASN A C 1
ATOM 778 O O . ASN A 1 94 ? -13.017 -2.766 -10.248 1.00 96.06 94 ASN A O 1
ATOM 782 N N . LEU A 1 95 ? -12.283 -3.652 -8.320 1.00 96.75 95 LEU A N 1
ATOM 783 C CA . LEU A 1 95 ? -11.031 -2.898 -8.258 1.00 96.75 95 LEU A CA 1
ATOM 784 C C . LEU A 1 95 ? -9.839 -3.675 -8.822 1.00 96.75 95 LEU A C 1
ATOM 786 O O . LEU A 1 95 ? -8.769 -3.093 -8.959 1.00 96.75 95 LEU A O 1
ATOM 790 N N . ILE A 1 96 ? -9.997 -4.965 -9.137 1.00 96.38 96 ILE A N 1
ATOM 791 C CA . ILE A 1 96 ? -8.924 -5.768 -9.734 1.00 96.38 96 ILE A CA 1
ATOM 792 C C . ILE A 1 96 ? -8.476 -5.124 -11.054 1.00 96.38 96 ILE A C 1
ATOM 794 O O . ILE A 1 96 ? -9.302 -4.692 -11.857 1.00 96.38 96 ILE A O 1
ATOM 798 N N . GLY A 1 97 ? -7.160 -5.035 -11.248 1.00 96.19 97 GLY A N 1
ATOM 799 C CA . GLY A 1 97 ? -6.528 -4.392 -12.400 1.00 96.19 97 GLY A CA 1
ATOM 800 C C . GLY A 1 97 ? -6.418 -2.868 -12.303 1.00 96.19 97 GLY A C 1
ATOM 801 O O . GLY A 1 97 ? -5.789 -2.269 -13.169 1.00 96.19 97 GLY A O 1
ATOM 802 N N . LYS A 1 98 ? -6.982 -2.236 -11.264 1.00 97.94 98 LYS A N 1
ATOM 803 C CA . LYS A 1 98 ? -6.860 -0.789 -11.038 1.00 97.94 98 LYS A CA 1
ATOM 804 C C . LYS A 1 98 ? -5.669 -0.452 -10.155 1.00 97.94 98 LYS A C 1
ATOM 806 O O . LYS A 1 98 ? -5.310 -1.222 -9.258 1.00 97.94 98 LYS A O 1
ATOM 811 N N . THR A 1 99 ? -5.106 0.728 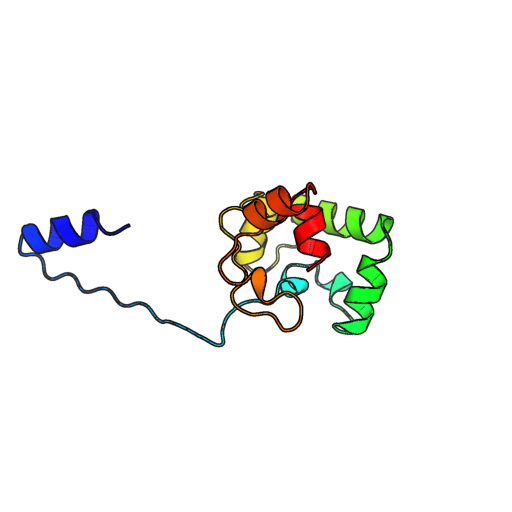-10.375 1.00 98.44 99 THR A N 1
ATOM 812 C CA . THR A 1 99 ? -4.089 1.314 -9.501 1.00 98.44 99 THR A CA 1
ATOM 813 C C . THR A 1 99 ? -4.713 1.966 -8.268 1.00 98.44 99 THR A C 1
ATOM 815 O O . THR A 1 99 ? -5.882 2.358 -8.282 1.00 98.44 99 THR A O 1
ATOM 818 N N . ILE A 1 100 ? -3.934 2.151 -7.199 1.00 98.38 100 ILE A N 1
ATOM 819 C CA . ILE A 1 100 ? -4.379 2.933 -6.033 1.00 98.38 100 ILE A CA 1
ATOM 820 C C . ILE A 1 100 ? -4.773 4.360 -6.443 1.00 98.38 100 ILE A C 1
ATOM 822 O O . ILE A 1 100 ? -5.759 4.881 -5.927 1.00 98.38 100 ILE A O 1
ATOM 826 N N . GLU A 1 101 ? -4.072 4.969 -7.406 1.00 98.62 101 GLU A N 1
ATOM 827 C CA . GLU A 1 101 ? -4.412 6.304 -7.918 1.00 98.62 101 GLU A CA 1
ATOM 828 C C . GLU A 1 101 ? -5.790 6.338 -8.604 1.00 98.62 101 GLU A C 1
ATOM 830 O O . GLU A 1 101 ? -6.600 7.233 -8.358 1.00 98.62 101 GLU A O 1
ATOM 835 N N . GLU A 1 102 ? -6.100 5.353 -9.445 1.00 98.62 102 GLU A N 1
ATOM 836 C CA . GLU A 1 102 ? -7.415 5.255 -10.087 1.00 98.62 102 GLU A CA 1
ATOM 837 C C . GLU A 1 102 ? -8.523 5.027 -9.060 1.00 98.62 102 GLU A C 1
ATOM 839 O O . GLU A 1 102 ? -9.598 5.618 -9.154 1.00 98.62 102 GLU A O 1
ATOM 844 N N . ILE A 1 103 ? -8.264 4.190 -8.053 1.00 98.50 103 ILE A N 1
ATOM 845 C CA . ILE A 1 103 ? -9.229 3.916 -6.986 1.00 98.50 103 ILE A CA 1
ATOM 846 C C . ILE A 1 103 ? -9.461 5.175 -6.139 1.00 98.50 103 ILE A C 1
ATOM 848 O O . ILE A 1 103 ? -10.603 5.457 -5.780 1.00 98.50 103 ILE A O 1
ATOM 852 N N . ALA A 1 104 ? -8.414 5.952 -5.860 1.00 98.44 104 ALA A N 1
ATOM 853 C CA . ALA A 1 104 ? -8.494 7.255 -5.203 1.00 98.44 104 ALA A CA 1
ATOM 854 C C . ALA A 1 104 ? -9.394 8.231 -5.965 1.00 98.44 104 ALA A C 1
ATOM 856 O O . ALA A 1 104 ? -10.326 8.783 -5.377 1.00 98.44 104 ALA A O 1
ATOM 857 N N . LYS A 1 105 ? -9.209 8.341 -7.287 1.00 98.38 105 LYS A N 1
ATOM 858 C CA . LYS A 1 105 ? -10.073 9.146 -8.168 1.00 98.38 105 LYS A CA 1
ATOM 859 C C . LYS A 1 105 ? -11.530 8.675 -8.128 1.00 98.38 105 LYS A C 1
ATOM 861 O O . LYS A 1 105 ? -12.425 9.492 -7.950 1.00 98.38 105 LYS A O 1
ATOM 866 N N . ILE A 1 106 ? -11.773 7.363 -8.220 1.00 97.31 106 ILE A N 1
ATOM 867 C CA . ILE A 1 106 ? -13.126 6.776 -8.150 1.00 97.31 106 ILE A CA 1
ATOM 868 C C . ILE A 1 106 ? -13.799 7.068 -6.801 1.00 97.31 106 ILE A C 1
ATOM 870 O O . ILE A 1 106 ? -15.007 7.285 -6.747 1.00 97.31 106 ILE A O 1
ATOM 874 N N . ARG A 1 107 ? -13.032 7.042 -5.706 1.00 97.12 107 ARG A N 1
ATOM 875 C CA . ARG A 1 107 ? -13.547 7.214 -4.340 1.00 97.12 107 ARG A CA 1
ATOM 876 C C . ARG A 1 107 ? -13.565 8.666 -3.857 1.00 97.12 107 ARG A C 1
ATOM 878 O O . ARG A 1 107 ? -14.105 8.900 -2.780 1.00 97.12 107 ARG A O 1
ATOM 885 N N . GLY A 1 108 ? -12.972 9.608 -4.594 1.00 97.81 108 GLY A N 1
ATOM 886 C CA . GLY A 1 108 ? -12.821 11.001 -4.157 1.00 97.81 108 GLY A CA 1
ATOM 887 C C . GLY A 1 108 ? -12.017 11.136 -2.859 1.00 97.81 108 GLY A C 1
ATOM 888 O O . GLY A 1 108 ? -12.356 11.953 -2.008 1.00 97.81 108 GLY A O 1
ATOM 889 N N . LYS A 1 109 ? -11.003 10.284 -2.670 1.00 97.75 109 LYS A N 1
ATOM 890 C CA . LYS A 1 109 ? -10.179 10.220 -1.455 1.00 97.75 109 LYS A CA 1
ATOM 891 C C . LYS A 1 109 ? -8.702 10.332 -1.801 1.00 97.75 109 LYS A C 1
ATOM 893 O O . LYS A 1 109 ? -8.294 9.946 -2.891 1.00 97.75 109 LYS A O 1
ATOM 898 N N . GLU A 1 110 ? -7.903 10.762 -0.833 1.00 97.50 110 GLU A N 1
ATOM 899 C CA . GLU A 1 110 ? -6.448 10.752 -0.960 1.00 97.50 110 GLU A CA 1
ATOM 900 C C . GLU A 1 110 ? -5.906 9.322 -1.156 1.00 97.50 110 GLU A C 1
ATOM 902 O O . GLU A 1 110 ? -6.371 8.393 -0.482 1.00 97.50 110 GLU A O 1
ATOM 907 N N . PRO A 1 111 ? -4.903 9.109 -2.031 1.00 97.94 111 PRO A N 1
ATOM 908 C CA . PRO A 1 111 ? -4.378 7.774 -2.320 1.00 97.94 111 PR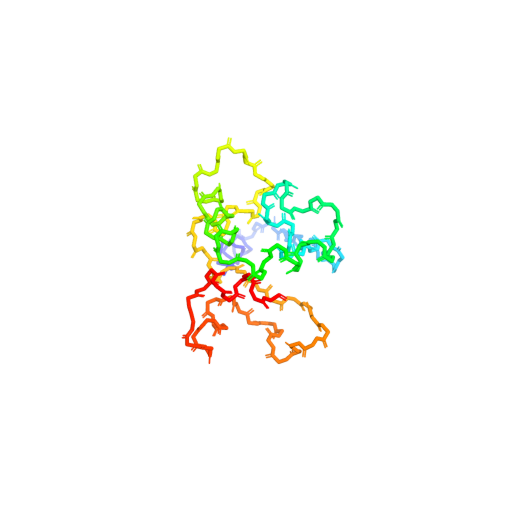O A CA 1
ATOM 909 C C . PRO A 1 111 ? -3.868 7.010 -1.097 1.00 97.94 111 PRO A C 1
ATOM 911 O O . PRO A 1 111 ? -4.100 5.807 -0.990 1.00 97.94 111 PRO A O 1
ATOM 914 N N . PHE A 1 112 ? -3.227 7.702 -0.150 1.00 97.06 112 PHE A N 1
ATOM 915 C CA . PHE A 1 112 ? -2.743 7.076 1.082 1.00 97.06 112 PHE A CA 1
ATOM 916 C C . PHE A 1 112 ? -3.907 6.549 1.933 1.00 97.06 112 PHE A C 1
ATOM 918 O O . PHE A 1 112 ? -3.858 5.424 2.426 1.00 97.06 112 PHE A O 1
ATOM 925 N N . GLU A 1 113 ? -4.992 7.319 2.043 1.00 97.06 113 GLU A N 1
ATOM 926 C CA . GLU A 1 113 ? -6.192 6.891 2.766 1.00 97.06 113 GLU A CA 1
ATOM 927 C C . GLU A 1 113 ? -6.853 5.695 2.084 1.00 97.06 113 GLU A C 1
ATOM 929 O O . GLU A 1 113 ? -7.237 4.734 2.746 1.00 97.06 113 GLU A O 1
ATOM 934 N N . VAL A 1 114 ? -6.927 5.705 0.751 1.00 97.44 114 VAL A N 1
ATOM 935 C CA . VAL A 1 114 ? -7.422 4.551 -0.007 1.00 97.44 114 VAL A CA 1
ATOM 936 C C . VAL A 1 114 ? -6.554 3.318 0.209 1.00 97.44 114 VAL A C 1
ATOM 938 O O . VAL A 1 114 ? -7.106 2.234 0.370 1.00 97.44 114 VAL A O 1
ATOM 941 N N . PHE A 1 115 ? -5.230 3.464 0.233 1.00 97.12 115 PHE A N 1
ATOM 942 C CA . PHE A 1 115 ? -4.308 2.360 0.484 1.00 97.12 115 PHE A CA 1
ATOM 943 C C . PHE A 1 115 ? -4.534 1.720 1.860 1.00 97.12 115 PHE A C 1
ATOM 945 O O . PHE A 1 115 ? -4.551 0.498 1.960 1.00 97.12 115 PHE A O 1
ATOM 952 N N . LEU A 1 116 ? -4.743 2.528 2.905 1.00 96.50 116 LEU A N 1
ATOM 953 C CA . LEU A 1 116 ? -5.018 2.034 4.260 1.00 96.50 116 LEU A CA 1
ATOM 954 C C . LEU A 1 116 ? -6.441 1.467 4.434 1.00 96.50 116 LEU A C 1
ATOM 956 O O . LEU A 1 116 ? -6.679 0.693 5.360 1.00 96.50 116 LEU A O 1
ATOM 960 N N . ASP A 1 117 ? -7.389 1.853 3.576 1.00 94.81 117 ASP A N 1
ATOM 961 C CA . ASP A 1 117 ? -8.781 1.379 3.603 1.00 94.81 117 ASP A CA 1
ATOM 962 C C . ASP A 1 117 ? -8.993 0.023 2.890 1.00 94.81 117 ASP A C 1
ATOM 964 O O . ASP A 1 117 ? -10.073 -0.569 3.014 1.00 94.81 117 ASP A O 1
ATOM 968 N N . LEU A 1 118 ? -8.026 -0.435 2.083 1.00 93.19 118 LEU A N 1
ATOM 969 C CA . LEU A 1 118 ? -8.119 -1.636 1.235 1.00 93.19 118 LEU A CA 1
ATOM 970 C C . LEU A 1 118 ? -7.520 -2.887 1.889 1.00 93.19 118 LEU A C 1
ATOM 972 O O . LEU A 1 118 ? -8.184 -3.945 1.757 1.00 93.19 118 LEU A O 1
#

Secondary structure (DSSP, 8-state):
--HHHHHHHHTT----------SS-PPPGGGGS-HHHHTTHHHHHHHHHT-HHHHHHHHHHHHH-SS---TTHHHHHTT-GGG-B----SS-GGGTT-BHHHHHHHHTS-HHHHHHH-

Radius of gyration: 17.91 Å; chains: 1; bounding box: 36×27×52 Å

Sequence (118 aa):
MFKIYEEARLKGIEVTLDNDTHTDFNAHLHQVLPQWAQAGGKGRIVERLKDPEIREKIKREIIEDKHPGPGYVGLVKHGRWDRIYIFQCKKNKNLIGKTIEEIAKIRGKEPFEVFLDL

Foldseek 3Di:
DCPVVVVCVVVVHDDDDDDPPDPPPDDDLLQLWPPVCCPPHDVSVVVQLVDVVSLVVRLVCLLVCPPPGPPVSVCSNVVVQVPAAACDDDPPRVRHGPGLVVVCVVVVHDSSNSSSVD

pLDDT: mean 92.22, std 8.82, range [55.31, 98.62]